Protein AF-A0A0G1PBI5-F1 (afdb_monomer)

Sequence (89 aa):
MALNQAAVKKETENLGSKKGELESVLKRLETPAGVEEEIHKKFQVKKPGEEALIIVEKPEKSGQPEKLSISGFFKSAGRRIWDFFKKRD

pLDDT: mean 71.86, std 16.21, range [44.03, 95.0]

Secondary structure (DSSP, 8-state):
-HHHHHHHHHHHHHHHHHHHHHHHHHHHHHSHHHHHHHHHHHH----TTPPP---PPPPS-----------SSSTTHHHHHHHHHGGG-

Structure (mmCIF, N/CA/C/O backbone):
data_AF-A0A0G1PBI5-F1
#
_entry.id   AF-A0A0G1PBI5-F1
#
loop_
_atom_site.group_PDB
_atom_site.id
_atom_site.type_symbol
_atom_site.label_atom_id
_atom_site.label_alt_id
_atom_site.label_comp_id
_atom_site.label_asym_id
_atom_site.label_entity_id
_atom_site.label_seq_id
_atom_site.pdbx_PDB_ins_code
_atom_site.Cartn_x
_atom_site.Cartn_y
_atom_site.Cartn_z
_atom_site.occupancy
_atom_site.B_iso_or_equiv
_atom_site.auth_seq_id
_atom_site.auth_comp_id
_atom_site.auth_asym_id
_atom_site.auth_atom_id
_atom_site.pdbx_PDB_model_num
ATOM 1 N N . MET A 1 1 ? -24.185 4.465 34.600 1.00 55.53 1 MET A N 1
ATOM 2 C CA . MET A 1 1 ? -24.555 4.176 33.191 1.00 55.53 1 MET A CA 1
ATOM 3 C C . MET A 1 1 ? -23.982 5.175 32.171 1.00 55.53 1 MET A C 1
ATOM 5 O O . MET A 1 1 ? -23.668 4.741 31.073 1.00 55.53 1 MET A O 1
ATOM 9 N N . ALA A 1 2 ? -23.773 6.462 32.495 1.00 60.38 2 ALA A N 1
ATOM 10 C CA . ALA A 1 2 ? -23.271 7.469 31.538 1.00 60.38 2 ALA A CA 1
ATOM 11 C C . ALA A 1 2 ? -21.819 7.259 31.035 1.00 60.38 2 ALA A C 1
ATOM 13 O O . ALA A 1 2 ? -21.529 7.538 29.874 1.00 60.38 2 ALA A O 1
ATOM 14 N N . LEU A 1 3 ? -20.922 6.714 31.870 1.00 59.59 3 LEU A N 1
ATOM 15 C CA . LEU A 1 3 ? -19.516 6.454 31.504 1.00 59.59 3 LEU A CA 1
ATOM 16 C C . LEU A 1 3 ? -19.370 5.458 30.338 1.00 59.59 3 LEU A C 1
ATOM 18 O O . LEU A 1 3 ? -18.534 5.658 29.461 1.00 59.59 3 LEU A O 1
ATOM 22 N N . ASN A 1 4 ? -20.236 4.442 30.274 1.00 73.62 4 ASN A N 1
ATOM 23 C CA . ASN A 1 4 ? -20.203 3.445 29.201 1.00 73.62 4 ASN A CA 1
ATOM 24 C C . ASN A 1 4 ? -20.674 4.031 27.864 1.00 73.62 4 ASN A C 1
ATOM 26 O O . ASN A 1 4 ? -20.107 3.712 26.828 1.00 73.62 4 ASN A O 1
ATOM 30 N N . GLN A 1 5 ? -21.660 4.935 27.871 1.00 77.88 5 GLN A N 1
ATOM 31 C CA . GLN A 1 5 ? -22.090 5.605 26.639 1.00 77.88 5 GLN A CA 1
ATOM 32 C C . GLN A 1 5 ? -21.010 6.537 26.081 1.00 77.88 5 GLN A C 1
ATOM 34 O O . GLN A 1 5 ? -20.855 6.618 24.867 1.00 77.88 5 GLN A O 1
ATOM 39 N N . ALA A 1 6 ? -20.251 7.223 26.941 1.00 78.19 6 ALA A N 1
ATOM 40 C CA . ALA A 1 6 ? -19.153 8.084 26.503 1.00 78.19 6 ALA A CA 1
ATOM 41 C C . ALA A 1 6 ? -17.988 7.281 25.894 1.00 78.19 6 ALA A C 1
ATOM 43 O O . ALA A 1 6 ? -17.460 7.666 24.852 1.00 78.19 6 ALA A O 1
ATOM 44 N N . ALA A 1 7 ? -17.624 6.146 26.502 1.00 81.19 7 ALA A N 1
ATOM 45 C CA . ALA A 1 7 ? -16.583 5.261 25.977 1.00 81.19 7 ALA A CA 1
ATOM 46 C C . ALA A 1 7 ? -16.975 4.657 24.618 1.00 81.19 7 ALA A C 1
ATOM 48 O O . ALA A 1 7 ? -16.195 4.722 23.670 1.00 81.19 7 ALA A O 1
ATOM 49 N N . VAL A 1 8 ? -18.216 4.173 24.500 1.00 83.19 8 VAL A N 1
ATOM 50 C CA . VAL A 1 8 ? -18.751 3.613 23.250 1.00 83.19 8 VAL A CA 1
ATOM 51 C C . VAL A 1 8 ? -18.796 4.668 22.145 1.00 83.19 8 VAL A C 1
ATOM 53 O O . VAL A 1 8 ? -18.365 4.391 21.031 1.00 83.19 8 VAL A O 1
ATOM 56 N N . LYS A 1 9 ? -19.237 5.899 22.441 1.00 84.00 9 LYS A N 1
ATOM 57 C CA . LYS A 1 9 ? -19.224 6.998 21.460 1.00 84.00 9 LYS A CA 1
ATOM 58 C C . LYS A 1 9 ? -17.814 7.290 20.947 1.00 84.00 9 LYS A C 1
ATOM 60 O O . LYS A 1 9 ? -17.602 7.342 19.738 1.00 84.00 9 LYS A O 1
ATOM 65 N N . LYS A 1 10 ? -16.839 7.388 21.853 1.00 88.12 10 LYS A N 1
ATOM 66 C CA . LYS A 1 10 ? -15.437 7.624 21.494 1.00 88.12 10 LYS A CA 1
ATOM 67 C C . LYS A 1 10 ? -14.862 6.498 20.631 1.00 88.12 10 LYS A C 1
ATOM 69 O O . LYS A 1 10 ? -14.140 6.763 19.673 1.00 88.12 10 LYS A O 1
ATOM 74 N N . GLU A 1 11 ? -15.175 5.242 20.940 1.00 86.56 11 GLU A N 1
ATOM 75 C CA . GLU A 1 11 ? -14.773 4.113 20.095 1.00 86.56 11 GLU A CA 1
ATOM 76 C C . GLU A 1 11 ? -15.426 4.165 18.717 1.00 86.56 11 GLU A C 1
ATOM 78 O O . GLU A 1 11 ? -14.733 3.978 17.719 1.00 86.56 11 GLU A O 1
ATOM 83 N N . THR A 1 12 ? -16.719 4.479 18.630 1.00 88.50 12 THR A N 1
ATOM 84 C CA . THR A 1 12 ? -17.405 4.592 17.335 1.00 88.50 12 THR A CA 1
ATOM 85 C C . THR A 1 12 ? -16.853 5.727 16.475 1.00 88.50 12 THR A C 1
ATOM 87 O O . THR A 1 12 ? -16.681 5.542 15.272 1.00 88.50 12 THR A O 1
ATOM 90 N N . GLU A 1 13 ? -16.499 6.865 17.076 1.00 90.19 13 GLU A N 1
ATOM 91 C CA . GLU A 1 13 ? -15.848 7.979 16.377 1.00 90.19 13 GLU A CA 1
ATOM 92 C C . GLU A 1 13 ? -14.457 7.581 15.877 1.00 90.19 13 GLU A C 1
ATOM 94 O O . GLU A 1 13 ? -14.145 7.765 14.702 1.00 90.19 13 GLU A O 1
ATOM 99 N N . ASN A 1 14 ? -13.646 6.943 16.726 1.00 91.19 14 ASN A N 1
ATOM 100 C CA . ASN A 1 14 ? -12.326 6.444 16.337 1.00 91.19 14 ASN A CA 1
ATOM 101 C C . ASN A 1 14 ? -12.405 5.425 15.192 1.00 91.19 14 ASN A C 1
ATOM 103 O O . ASN A 1 14 ? -11.576 5.447 14.281 1.00 91.19 14 ASN A O 1
ATOM 107 N N . LEU A 1 15 ? -13.382 4.516 15.236 1.00 91.25 15 LEU A N 1
ATOM 108 C CA . LEU A 1 15 ? -13.612 3.537 14.175 1.00 91.25 15 LEU A CA 1
ATOM 109 C C . LEU A 1 15 ? -14.064 4.214 12.878 1.00 91.25 15 LEU A C 1
ATOM 111 O O . LEU A 1 15 ? -13.601 3.826 11.807 1.00 91.25 15 LEU A O 1
ATOM 115 N N . GLY A 1 16 ? -14.911 5.242 1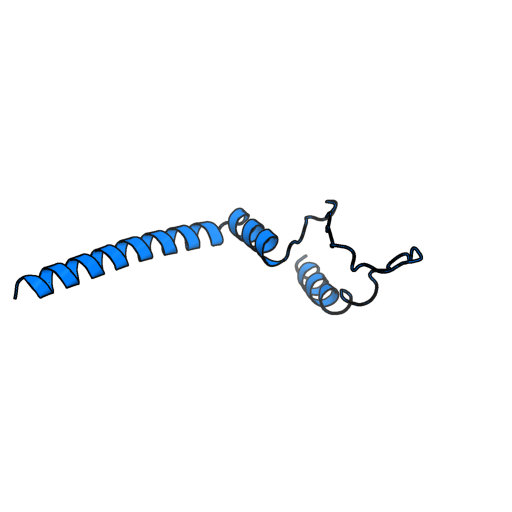2.967 1.00 91.50 16 GLY A N 1
ATOM 116 C CA . GLY A 1 16 ? -15.321 6.056 11.824 1.00 91.50 16 GLY A CA 1
ATOM 117 C C . GLY A 1 16 ? -14.138 6.745 11.146 1.00 91.50 16 GLY A C 1
ATOM 118 O O . GLY A 1 16 ? -13.970 6.617 9.933 1.00 91.50 16 GLY A O 1
ATOM 119 N N . SER A 1 17 ? -13.272 7.396 11.925 1.00 92.19 17 SER A N 1
ATOM 120 C CA . SER A 1 17 ? -12.066 8.055 11.407 1.00 92.19 17 SER A CA 1
ATOM 121 C C . SER A 1 17 ? -11.119 7.063 10.734 1.00 92.19 17 SER A C 1
ATOM 123 O O . SER A 1 17 ? -10.730 7.265 9.586 1.00 92.19 17 SER A O 1
ATOM 125 N N . LYS A 1 18 ? -10.829 5.930 11.390 1.00 92.31 18 LYS A N 1
ATOM 126 C CA . LYS A 1 18 ? -9.982 4.870 10.817 1.00 92.31 18 LYS A CA 1
ATOM 127 C C . LYS A 1 18 ? -10.557 4.302 9.526 1.00 92.31 18 LYS A C 1
ATOM 129 O O . LYS A 1 18 ? -9.814 4.039 8.586 1.00 92.31 18 LYS A O 1
ATOM 134 N N . LYS A 1 19 ? -11.876 4.107 9.466 1.00 93.19 19 LYS A N 1
ATOM 135 C CA . LYS A 1 19 ? -12.548 3.648 8.249 1.00 93.19 19 LYS A CA 1
ATOM 136 C C . LYS A 1 19 ? -12.345 4.645 7.106 1.00 93.19 19 LYS A C 1
ATOM 138 O O . LYS A 1 19 ? -11.956 4.228 6.021 1.00 93.19 19 LYS A O 1
ATOM 143 N N . GLY A 1 20 ? -12.541 5.940 7.356 1.00 94.56 20 GLY A N 1
ATOM 144 C CA . GLY A 1 20 ? -12.333 6.980 6.346 1.00 94.56 20 GLY A CA 1
ATOM 145 C C . GLY A 1 20 ? -10.886 7.060 5.850 1.00 94.56 20 GLY A C 1
ATOM 146 O O . GLY A 1 20 ? -10.645 7.159 4.647 1.00 94.56 20 GLY A O 1
ATOM 147 N N . GLU A 1 21 ? -9.915 6.951 6.758 1.00 93.12 21 GLU A N 1
ATOM 148 C CA . GLU A 1 21 ? -8.490 6.894 6.408 1.00 93.12 21 GLU A CA 1
ATOM 149 C C . GLU A 1 21 ? -8.174 5.688 5.516 1.00 93.12 21 GLU A C 1
ATOM 151 O O . GLU A 1 21 ? -7.558 5.839 4.460 1.00 93.12 21 GLU A O 1
ATOM 156 N N . LEU A 1 22 ? -8.637 4.496 5.902 1.00 94.19 22 LEU A N 1
ATOM 157 C CA . LEU A 1 22 ? -8.411 3.267 5.141 1.00 94.19 22 LEU A CA 1
ATOM 158 C C . LEU A 1 22 ? -9.080 3.306 3.763 1.00 94.19 22 LEU A C 1
ATOM 160 O O . LEU A 1 22 ? -8.471 2.882 2.783 1.00 94.19 22 LEU A O 1
ATOM 164 N N . GLU A 1 23 ? -10.293 3.848 3.657 1.00 9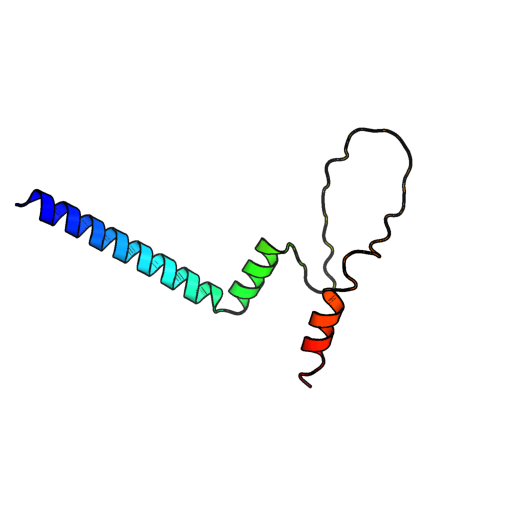5.00 23 GLU A N 1
ATOM 165 C CA . GLU A 1 23 ? -10.979 4.032 2.373 1.00 95.00 23 GLU A CA 1
ATOM 166 C C . GLU A 1 23 ? -10.238 5.016 1.459 1.00 95.00 23 GLU A C 1
ATOM 168 O O . GLU A 1 23 ? -10.147 4.793 0.253 1.00 95.00 23 GLU A O 1
ATOM 173 N N . SER A 1 24 ? -9.673 6.087 2.019 1.00 93.25 24 SER A N 1
ATOM 174 C CA . SER A 1 24 ? -8.842 7.035 1.269 1.00 93.25 24 SER A CA 1
ATOM 175 C C . SER A 1 24 ? -7.567 6.371 0.740 1.00 93.25 24 SER A C 1
ATOM 177 O O . SER A 1 24 ? -7.219 6.516 -0.435 1.00 93.25 24 SER A O 1
ATOM 179 N N . VAL A 1 25 ? -6.900 5.572 1.580 1.00 90.94 25 VAL A N 1
ATOM 180 C CA . VAL A 1 25 ? -5.715 4.807 1.176 1.00 90.94 25 VAL A CA 1
ATOM 181 C C . VAL A 1 25 ? -6.065 3.801 0.082 1.00 90.94 25 VAL A C 1
ATOM 183 O O . VAL A 1 25 ? -5.355 3.749 -0.918 1.00 90.94 25 VAL A O 1
ATOM 186 N N . LEU A 1 26 ? -7.162 3.055 0.227 1.00 93.00 26 LEU A N 1
ATOM 187 C CA . LEU A 1 26 ? -7.634 2.119 -0.796 1.00 93.00 26 LEU A CA 1
ATOM 188 C C . LEU A 1 26 ? -7.867 2.818 -2.134 1.00 93.00 26 LEU A C 1
ATOM 190 O O . LEU A 1 26 ? -7.289 2.408 -3.137 1.00 93.00 26 LEU A O 1
ATOM 194 N N . L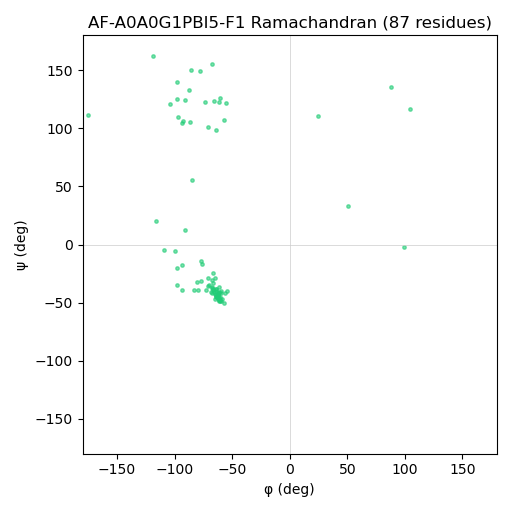YS A 1 27 ? -8.610 3.930 -2.137 1.00 92.81 27 LYS A N 1
ATOM 195 C CA . LYS A 1 27 ? -8.856 4.711 -3.356 1.00 92.81 27 LYS A CA 1
ATOM 196 C C . LYS A 1 27 ? -7.561 5.152 -4.027 1.00 92.81 27 LYS A C 1
ATOM 198 O O . LYS A 1 27 ? -7.455 5.064 -5.244 1.00 92.81 27 LYS A O 1
ATOM 203 N N . ARG A 1 28 ? -6.560 5.601 -3.257 1.00 92.94 28 ARG A N 1
ATOM 204 C CA . ARG A 1 28 ? -5.237 5.949 -3.802 1.00 92.94 28 ARG A CA 1
ATOM 205 C C . ARG A 1 28 ? -4.574 4.732 -4.446 1.00 92.94 28 ARG A C 1
ATOM 207 O O . ARG A 1 28 ? -4.100 4.839 -5.573 1.00 92.94 28 ARG A O 1
ATOM 214 N N . LEU A 1 29 ? -4.546 3.600 -3.746 1.00 92.50 29 LEU A N 1
ATOM 215 C CA . LEU A 1 29 ? -3.892 2.364 -4.187 1.00 92.50 29 LEU A CA 1
ATOM 216 C C . LEU A 1 29 ? -4.546 1.720 -5.413 1.00 92.50 29 LEU A C 1
ATOM 218 O O . LEU A 1 29 ? -3.874 1.000 -6.141 1.00 92.50 29 LEU A O 1
ATOM 222 N N . GLU A 1 30 ? -5.826 1.986 -5.655 1.00 90.25 30 GLU A N 1
ATOM 223 C CA . GLU A 1 30 ? -6.536 1.539 -6.857 1.00 90.25 30 GLU A CA 1
ATOM 224 C C . GLU A 1 30 ? -6.185 2.371 -8.101 1.00 90.25 30 GLU A C 1
ATOM 226 O O . GLU A 1 30 ? -6.418 1.931 -9.228 1.00 90.25 30 GLU A O 1
ATOM 231 N N . THR A 1 31 ? -5.601 3.563 -7.934 1.00 93.12 31 THR A N 1
ATOM 232 C CA . THR A 1 31 ? -5.164 4.376 -9.076 1.00 93.12 31 THR A CA 1
ATOM 233 C C . THR A 1 31 ? -3.849 3.860 -9.670 1.00 93.12 31 THR A C 1
ATOM 235 O O . THR A 1 31 ? -2.977 3.405 -8.927 1.00 93.12 31 THR A O 1
ATOM 238 N N . PRO A 1 32 ? -3.623 4.018 -10.989 1.00 87.31 32 PRO A N 1
ATOM 239 C CA . PRO A 1 32 ? -2.352 3.647 -11.618 1.00 87.31 32 PRO A CA 1
ATOM 240 C C . PRO A 1 32 ? -1.132 4.312 -10.963 1.00 87.31 32 PRO A C 1
ATOM 242 O O . PRO A 1 32 ? -0.114 3.661 -10.745 1.00 87.31 32 PRO A O 1
ATOM 245 N N . ALA A 1 33 ? -1.260 5.589 -10.589 1.00 88.12 33 ALA A N 1
ATOM 246 C CA . ALA A 1 33 ? -0.208 6.335 -9.903 1.00 88.12 33 ALA A CA 1
ATOM 247 C C . ALA A 1 33 ? 0.082 5.776 -8.500 1.00 88.12 33 ALA A C 1
ATOM 249 O O . ALA A 1 33 ? 1.241 5.654 -8.115 1.00 88.12 33 ALA A O 1
ATOM 250 N N . GLY A 1 34 ? -0.955 5.395 -7.746 1.00 86.88 34 GLY A N 1
ATOM 251 C CA . GLY A 1 34 ? -0.791 4.797 -6.421 1.00 86.88 34 GLY A CA 1
ATOM 252 C C . GLY A 1 34 ? -0.145 3.414 -6.466 1.00 86.88 34 GLY A C 1
ATOM 253 O O . GLY A 1 34 ? 0.697 3.112 -5.622 1.00 86.88 34 GLY A O 1
ATOM 254 N N . VAL A 1 35 ? -0.475 2.599 -7.473 1.00 87.12 35 VAL A N 1
ATOM 255 C CA . VAL A 1 35 ? 0.190 1.308 -7.711 1.00 87.12 35 VAL A CA 1
ATOM 256 C C . VAL A 1 35 ? 1.679 1.509 -8.000 1.00 87.12 35 VAL A C 1
ATOM 258 O O . VAL A 1 35 ? 2.518 0.845 -7.392 1.00 87.12 35 VAL A O 1
ATOM 261 N N . GLU A 1 36 ? 2.018 2.438 -8.896 1.00 83.75 36 GLU A N 1
ATOM 262 C CA . GLU A 1 36 ? 3.408 2.746 -9.252 1.00 83.75 36 GLU A CA 1
ATOM 263 C C . GLU A 1 36 ? 4.213 3.233 -8.037 1.00 83.75 36 GLU A C 1
ATOM 265 O O . GLU A 1 36 ? 5.314 2.746 -7.773 1.00 83.75 36 GLU A O 1
ATOM 270 N N . GLU A 1 37 ? 3.635 4.136 -7.244 1.00 85.56 37 GLU A N 1
ATOM 271 C CA . GLU A 1 37 ? 4.268 4.679 -6.045 1.00 85.56 37 GLU A CA 1
ATOM 272 C C . GLU A 1 37 ? 4.569 3.587 -5.001 1.00 85.56 37 GLU A C 1
ATOM 274 O O . GLU A 1 37 ? 5.655 3.564 -4.417 1.00 85.56 37 GLU A O 1
ATOM 279 N N . GLU A 1 38 ? 3.645 2.645 -4.778 1.00 86.88 38 GLU A N 1
ATOM 280 C CA . GLU A 1 38 ? 3.883 1.507 -3.878 1.00 86.88 38 GLU A CA 1
ATOM 281 C C . GLU A 1 38 ? 4.955 0.553 -4.401 1.00 86.88 38 GLU A C 1
ATOM 283 O O . GLU A 1 38 ? 5.759 0.035 -3.621 1.00 86.88 38 GLU A O 1
ATOM 288 N N . ILE A 1 39 ? 4.990 0.321 -5.714 1.00 85.25 39 ILE A N 1
ATOM 289 C CA . ILE A 1 39 ? 6.013 -0.513 -6.345 1.00 85.25 39 ILE A CA 1
ATOM 290 C C . ILE A 1 39 ? 7.398 0.120 -6.152 1.00 85.25 39 ILE A C 1
ATOM 292 O O . ILE A 1 39 ? 8.332 -0.567 -5.732 1.00 85.25 39 ILE A O 1
ATOM 296 N N . HIS A 1 40 ? 7.526 1.431 -6.374 1.00 83.25 40 HIS A N 1
ATOM 297 C CA . HIS A 1 40 ? 8.776 2.158 -6.149 1.00 83.25 40 HIS A CA 1
ATOM 298 C C . HIS A 1 40 ? 9.203 2.115 -4.675 1.00 83.25 40 HIS A C 1
ATOM 300 O O . HIS A 1 40 ? 10.362 1.818 -4.385 1.00 83.25 40 HIS A O 1
ATOM 306 N N . LYS A 1 41 ? 8.271 2.331 -3.734 1.00 83.50 41 LYS A N 1
ATOM 307 C CA . LYS A 1 41 ? 8.554 2.286 -2.288 1.00 83.50 41 LYS A CA 1
ATOM 308 C C . LYS A 1 41 ? 9.029 0.912 -1.818 1.00 83.50 41 LYS A C 1
ATOM 310 O O . LYS A 1 41 ? 9.969 0.832 -1.033 1.00 83.50 41 LYS A O 1
ATOM 315 N N . LYS A 1 42 ? 8.377 -0.167 -2.264 1.00 84.75 42 LYS A N 1
ATOM 316 C CA . LYS A 1 42 ? 8.647 -1.523 -1.756 1.00 84.75 42 LYS A CA 1
ATOM 317 C C . LYS A 1 42 ? 9.833 -2.197 -2.422 1.00 84.75 42 LYS A C 1
ATOM 319 O O . LYS A 1 42 ? 10.572 -2.914 -1.756 1.00 84.75 42 LYS A O 1
ATOM 324 N N . PHE A 1 43 ? 9.990 -2.003 -3.726 1.00 80.06 43 PHE A N 1
ATOM 325 C CA . PHE A 1 43 ? 10.948 -2.772 -4.515 1.00 80.06 43 PHE A CA 1
ATOM 326 C C . PHE A 1 43 ? 12.150 -1.950 -4.980 1.00 80.06 43 PHE A C 1
ATOM 328 O O . PHE A 1 43 ? 13.063 -2.529 -5.561 1.00 80.06 43 PHE A O 1
ATOM 335 N N . GLN A 1 44 ? 12.171 -0.633 -4.725 1.00 70.38 44 GLN A N 1
ATOM 336 C CA . GLN A 1 44 ? 13.234 0.279 -5.175 1.00 70.38 44 GLN A CA 1
ATOM 337 C C . GLN A 1 44 ? 13.531 0.137 -6.680 1.00 70.38 44 GLN A C 1
ATOM 339 O O . GLN A 1 44 ? 14.670 0.267 -7.128 1.00 70.38 44 GLN A O 1
ATOM 344 N N . VAL A 1 45 ? 12.500 -0.177 -7.467 1.00 73.19 45 VAL A N 1
ATOM 345 C CA . VAL A 1 45 ? 12.608 -0.349 -8.918 1.00 73.19 45 VAL A CA 1
ATOM 346 C C . VAL A 1 45 ? 12.466 0.996 -9.620 1.00 73.19 45 VAL A C 1
ATOM 348 O O . VAL A 1 45 ? 11.785 1.893 -9.124 1.00 73.19 45 VAL A O 1
ATOM 351 N N . LYS A 1 46 ? 13.112 1.122 -10.781 1.00 69.81 46 LYS A N 1
ATOM 352 C CA . LYS A 1 46 ? 13.044 2.300 -11.649 1.00 69.81 46 LYS A CA 1
ATOM 353 C C . LYS A 1 46 ? 12.461 1.953 -13.011 1.00 69.81 46 LYS A C 1
ATOM 355 O O . LYS A 1 46 ? 12.431 0.779 -13.395 1.00 69.81 46 LYS A O 1
ATOM 360 N N . LYS A 1 47 ? 12.015 2.972 -13.749 1.00 71.25 47 LYS A N 1
ATOM 361 C CA . LYS A 1 47 ? 11.536 2.770 -15.119 1.00 71.25 47 LYS A CA 1
ATOM 362 C C . LYS A 1 47 ? 12.686 2.358 -16.043 1.00 71.25 47 LYS A C 1
ATOM 364 O O . LYS A 1 47 ? 13.848 2.679 -15.777 1.00 71.25 47 LYS A O 1
ATOM 369 N N . PRO A 1 48 ? 12.386 1.658 -17.150 1.00 65.44 48 PRO A N 1
ATOM 370 C CA . PRO A 1 48 ? 13.387 1.357 -18.165 1.00 65.44 48 PRO A CA 1
ATOM 371 C C . PRO A 1 48 ? 14.042 2.653 -18.667 1.00 65.44 48 PRO A C 1
ATOM 373 O O . PRO A 1 48 ? 13.346 3.539 -19.155 1.00 65.44 48 PRO A O 1
ATOM 376 N N . GLY A 1 49 ? 15.368 2.759 -18.544 1.00 71.88 49 GLY A N 1
ATOM 377 C CA . GLY A 1 49 ? 16.138 3.940 -18.963 1.00 71.88 49 GLY A CA 1
ATOM 378 C C . GLY A 1 49 ? 16.506 4.925 -17.846 1.00 71.88 49 GLY A C 1
ATOM 379 O O . GLY A 1 49 ? 17.209 5.891 -18.118 1.00 71.88 49 GLY A O 1
ATOM 380 N N . GLU A 1 50 ? 16.089 4.686 -16.601 1.00 67.69 50 GLU A N 1
ATOM 381 C CA . GLU A 1 50 ? 16.487 5.499 -15.445 1.00 67.69 50 GLU A CA 1
ATOM 382 C C . GLU A 1 50 ? 17.651 4.855 -14.662 1.00 67.69 50 GLU A C 1
ATOM 384 O O . GLU A 1 50 ? 17.667 3.647 -14.423 1.00 67.69 50 GLU A O 1
ATOM 389 N N . GLU A 1 51 ? 18.613 5.662 -14.199 1.00 61.81 51 GLU A N 1
ATOM 390 C CA . GLU A 1 51 ? 19.7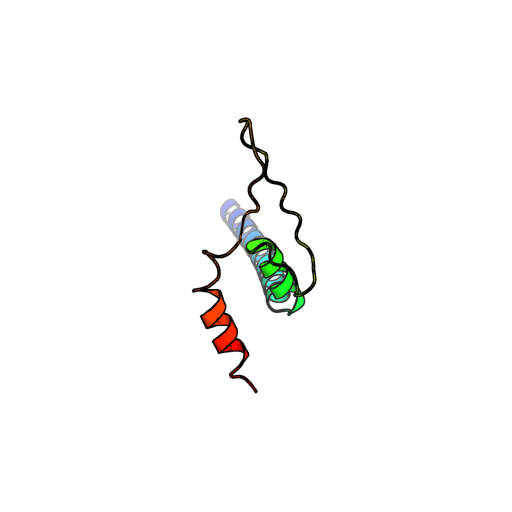71 5.191 -13.421 1.00 61.81 51 GLU A CA 1
ATOM 391 C C . GLU A 1 51 ? 19.467 5.136 -11.913 1.00 61.81 51 GLU A C 1
ATOM 393 O O . GLU A 1 51 ? 18.929 6.090 -11.343 1.00 61.81 51 GLU A O 1
ATOM 398 N N . ALA A 1 52 ? 19.818 4.039 -11.233 1.00 63.31 52 ALA A N 1
ATOM 399 C CA . ALA A 1 52 ? 19.689 3.895 -9.779 1.00 63.31 52 ALA A CA 1
ATOM 400 C C . ALA A 1 52 ? 21.055 4.037 -9.085 1.00 63.31 52 ALA A C 1
ATOM 402 O O . ALA A 1 52 ? 21.966 3.251 -9.338 1.00 63.31 52 ALA A O 1
ATOM 403 N N . LEU A 1 53 ? 21.185 5.017 -8.183 1.00 64.56 53 LEU A N 1
ATOM 404 C CA . LEU A 1 53 ? 22.366 5.192 -7.334 1.00 64.56 53 LEU A CA 1
ATOM 405 C C . LEU A 1 53 ? 22.136 4.472 -6.001 1.00 64.56 53 LEU A C 1
ATOM 407 O O . LEU A 1 53 ? 21.386 4.956 -5.156 1.00 64.56 53 LEU A O 1
ATOM 411 N N . ILE A 1 54 ? 22.775 3.317 -5.814 1.00 68.62 54 ILE A N 1
ATOM 412 C CA . ILE A 1 54 ? 22.763 2.590 -4.540 1.00 68.62 54 ILE A CA 1
ATOM 413 C C . ILE A 1 54 ? 24.043 2.953 -3.790 1.00 68.62 54 ILE A C 1
ATOM 415 O O . ILE A 1 54 ? 25.139 2.562 -4.192 1.00 68.62 54 ILE A O 1
ATOM 419 N N . ILE A 1 55 ? 23.908 3.714 -2.704 1.00 76.38 55 ILE A N 1
ATOM 420 C CA . ILE A 1 55 ? 25.028 4.029 -1.816 1.00 76.38 55 ILE A CA 1
ATOM 421 C C . ILE A 1 55 ? 25.132 2.893 -0.803 1.00 76.38 55 ILE A C 1
ATOM 423 O O . ILE A 1 55 ? 24.308 2.778 0.099 1.00 76.38 55 ILE A O 1
ATOM 427 N N . VAL A 1 56 ? 26.132 2.034 -0.980 1.00 76.38 56 VAL A N 1
ATOM 428 C CA . VAL A 1 56 ? 26.489 1.010 0.005 1.00 76.38 56 VAL A CA 1
ATOM 429 C C . VAL A 1 56 ? 27.656 1.546 0.824 1.00 76.38 56 VAL A C 1
ATOM 431 O O . VAL A 1 56 ? 28.681 1.936 0.259 1.00 76.38 56 VAL A O 1
ATOM 434 N N . GLU A 1 57 ? 27.511 1.570 2.148 1.00 64.88 57 GLU A N 1
ATOM 435 C CA . GLU A 1 57 ? 28.635 1.837 3.043 1.00 64.88 57 GLU A CA 1
ATOM 436 C C . GLU A 1 57 ? 29.687 0.746 2.836 1.00 64.88 57 GLU A C 1
ATOM 438 O O . GLU A 1 57 ? 29.398 -0.450 2.919 1.00 64.88 57 GLU A O 1
ATOM 443 N N . LYS A 1 58 ? 30.912 1.153 2.493 1.00 58.28 58 LYS A N 1
ATOM 444 C CA . LYS A 1 58 ? 31.999 0.199 2.287 1.00 58.28 58 LYS A CA 1
ATOM 445 C C . LYS A 1 58 ? 32.301 -0.469 3.629 1.00 58.28 58 LYS A C 1
ATOM 447 O O . LYS A 1 58 ? 32.654 0.252 4.562 1.00 58.28 58 LYS A O 1
ATOM 452 N N . PRO A 1 59 ? 32.241 -1.808 3.739 1.00 58.59 59 PRO A N 1
ATOM 453 C CA . PRO A 1 59 ? 32.874 -2.466 4.865 1.00 58.59 59 PRO A CA 1
ATOM 454 C C . PRO A 1 59 ? 34.362 -2.124 4.790 1.00 58.59 59 PRO A C 1
ATOM 456 O O . PRO A 1 59 ? 34.992 -2.285 3.740 1.00 58.59 59 PRO A O 1
ATOM 459 N N . GLU A 1 60 ? 34.918 -1.585 5.871 1.00 57.53 60 GLU A N 1
ATOM 460 C CA . GLU A 1 60 ? 36.348 -1.327 5.938 1.00 57.53 60 GLU A CA 1
ATOM 461 C C . GLU A 1 60 ? 37.102 -2.638 5.697 1.00 57.53 60 GLU A C 1
ATOM 463 O O . GLU A 1 60 ? 37.108 -3.519 6.557 1.00 57.53 60 GLU A O 1
ATOM 468 N N . LYS A 1 61 ? 37.714 -2.773 4.514 1.00 49.84 61 LYS A N 1
ATOM 469 C CA . LYS A 1 61 ? 39.012 -3.428 4.304 1.00 49.84 61 LYS A CA 1
ATOM 470 C C . LYS A 1 61 ? 39.482 -3.309 2.855 1.00 49.84 61 LYS A C 1
ATOM 472 O O . LYS A 1 61 ? 38.914 -3.878 1.933 1.00 49.84 61 LYS A O 1
ATOM 477 N N . SER A 1 62 ? 40.550 -2.526 2.719 1.00 51.0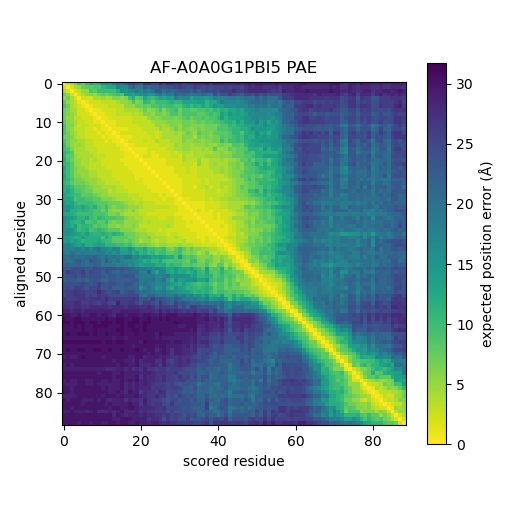9 62 SER A N 1
ATOM 478 C CA . SER A 1 62 ? 41.715 -2.738 1.853 1.00 51.09 62 SER A CA 1
ATOM 479 C C . SER A 1 62 ? 41.550 -3.617 0.601 1.00 51.09 62 SER A C 1
ATOM 481 O O . SER A 1 62 ? 41.586 -4.840 0.692 1.00 51.09 62 SER A O 1
ATOM 483 N N . GLY A 1 63 ? 41.615 -2.971 -0.568 1.00 51.50 63 GLY A N 1
ATOM 484 C CA . GLY A 1 63 ? 42.334 -3.513 -1.726 1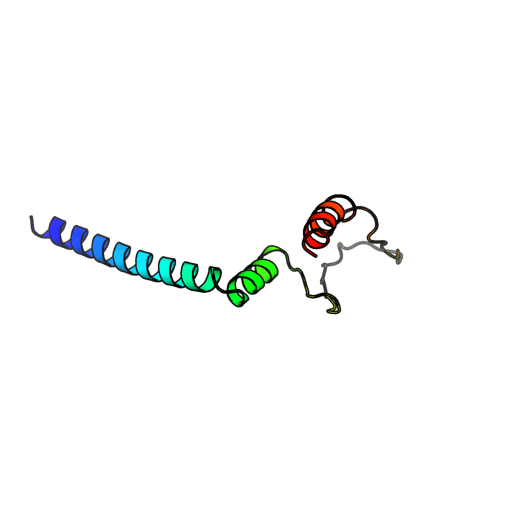.00 51.50 63 GLY A CA 1
ATOM 485 C C . GLY A 1 63 ? 41.498 -4.109 -2.865 1.00 51.50 63 GLY A C 1
ATOM 486 O O . GLY A 1 63 ? 40.926 -5.176 -2.725 1.00 51.50 63 GLY A O 1
ATOM 487 N N . GLN A 1 64 ? 41.627 -3.459 -4.029 1.00 44.31 64 GLN A N 1
ATOM 488 C CA . GLN A 1 64 ? 41.321 -3.892 -5.408 1.00 44.31 64 GLN A CA 1
ATOM 489 C C . GLN A 1 64 ? 39.893 -3.675 -5.965 1.00 44.31 64 GLN A C 1
ATOM 491 O O . GLN A 1 64 ? 38.904 -3.927 -5.281 1.00 44.31 64 GLN A O 1
ATOM 496 N N . PRO A 1 65 ? 39.769 -3.184 -7.223 1.00 47.16 65 PRO A N 1
ATOM 497 C CA . PRO A 1 65 ? 38.485 -2.946 -7.868 1.00 47.16 65 PRO A CA 1
ATOM 498 C C . PRO A 1 65 ? 38.056 -4.168 -8.691 1.00 47.16 65 PRO A C 1
ATOM 500 O O . PRO A 1 65 ? 38.560 -4.395 -9.790 1.00 47.16 65 PRO A O 1
ATOM 503 N N . GLU A 1 66 ? 37.080 -4.931 -8.208 1.00 44.03 66 GLU A N 1
ATOM 504 C CA . GLU A 1 66 ? 36.416 -5.935 -9.039 1.00 44.03 66 GLU A CA 1
ATOM 505 C C . GLU A 1 66 ? 35.184 -5.332 -9.727 1.00 44.03 66 GLU A C 1
ATOM 507 O O . GLU A 1 66 ? 34.281 -4.784 -9.091 1.00 44.03 66 GLU A O 1
ATOM 512 N N . LYS A 1 67 ? 35.147 -5.426 -11.062 1.00 48.19 67 LYS A N 1
ATOM 513 C CA . LYS A 1 67 ? 33.956 -5.148 -11.874 1.00 48.19 67 LYS A CA 1
ATOM 514 C C . LYS A 1 67 ? 32.883 -6.180 -11.520 1.00 48.19 67 LYS A C 1
ATOM 516 O O . LYS A 1 67 ? 32.903 -7.300 -12.024 1.00 48.19 67 LYS A O 1
ATOM 521 N N . LEU A 1 68 ? 31.945 -5.803 -10.658 1.00 46.78 68 LEU A N 1
ATOM 522 C CA . LEU A 1 68 ? 30.855 -6.672 -10.226 1.00 46.78 68 LEU A CA 1
ATOM 523 C C . LEU A 1 68 ? 29.848 -6.885 -11.369 1.00 46.78 68 LEU A C 1
ATOM 525 O O . LEU A 1 68 ? 29.015 -6.031 -11.666 1.00 46.78 68 LEU A O 1
ATOM 529 N N . SER A 1 69 ? 29.930 -8.044 -12.028 1.00 48.47 69 SER A N 1
ATOM 530 C CA . SER A 1 69 ? 28.930 -8.499 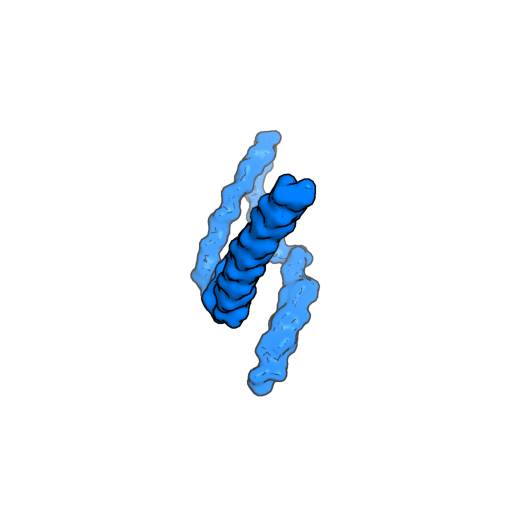-12.997 1.00 48.47 69 SER A CA 1
ATOM 531 C C . SER A 1 69 ? 27.649 -8.955 -12.279 1.00 48.47 69 SER A C 1
ATOM 533 O O . SER A 1 69 ? 27.677 -9.867 -11.452 1.00 48.47 69 SER A O 1
ATOM 535 N N . ILE A 1 70 ? 26.506 -8.354 -12.616 1.00 56.44 70 ILE A N 1
ATOM 536 C CA . ILE A 1 70 ? 25.179 -8.649 -12.038 1.00 56.44 70 ILE A CA 1
ATOM 537 C C . ILE A 1 70 ? 24.537 -9.846 -12.778 1.00 56.44 70 ILE A C 1
ATOM 539 O O . ILE A 1 70 ? 23.464 -9.745 -13.364 1.00 56.44 70 ILE A O 1
ATOM 543 N N . SER A 1 71 ? 25.219 -10.995 -12.839 1.00 54.66 71 SER A N 1
ATOM 544 C CA . SER A 1 71 ? 24.806 -12.113 -13.719 1.00 54.66 71 SER A CA 1
ATOM 545 C C . SER A 1 71 ? 23.907 -13.175 -13.050 1.00 54.66 71 SER A C 1
ATOM 547 O O . SER A 1 71 ? 23.238 -13.944 -13.743 1.00 54.66 71 SER A O 1
ATOM 549 N N . GLY A 1 72 ? 23.845 -13.240 -11.713 1.00 50.03 72 GLY A N 1
ATOM 550 C CA . GLY A 1 72 ? 23.317 -14.428 -11.016 1.00 50.03 72 GLY A CA 1
ATOM 551 C C . GLY A 1 72 ? 21.862 -14.387 -10.536 1.00 50.03 72 GLY A C 1
ATOM 552 O O . GLY A 1 72 ? 21.190 -15.414 -10.562 1.00 50.03 72 GLY A O 1
ATOM 553 N N . PHE A 1 73 ? 21.350 -13.232 -10.101 1.00 55.44 73 PHE A N 1
ATOM 554 C CA . PHE A 1 73 ? 20.143 -13.199 -9.254 1.00 55.44 73 PHE A CA 1
ATOM 555 C C . PHE A 1 73 ? 18.821 -12.916 -9.995 1.00 55.44 73 PHE A C 1
ATOM 557 O O . PHE A 1 73 ? 17.754 -13.283 -9.514 1.00 55.44 73 PHE A O 1
ATOM 564 N N . PHE A 1 74 ? 18.865 -12.324 -11.194 1.00 54.72 74 PHE A N 1
ATOM 565 C CA . PHE A 1 74 ? 17.662 -11.874 -11.920 1.00 54.72 74 PHE A CA 1
ATOM 566 C C . PHE A 1 74 ? 17.181 -12.827 -13.033 1.00 54.72 74 PHE A C 1
ATOM 568 O O . PHE A 1 74 ? 16.115 -12.613 -13.611 1.00 54.72 74 PHE A O 1
ATOM 575 N N . LYS A 1 75 ? 17.920 -13.905 -13.340 1.00 55.03 75 LYS A N 1
ATOM 576 C CA . LYS A 1 75 ? 17.612 -14.782 -14.491 1.00 55.03 75 LYS A CA 1
ATOM 577 C C . LYS A 1 75 ? 16.357 -15.643 -14.322 1.00 55.03 75 LYS A C 1
ATOM 579 O O . LYS A 1 75 ? 15.728 -15.978 -15.323 1.00 55.03 75 LYS A O 1
ATOM 584 N N . SER A 1 76 ? 15.987 -16.019 -13.098 1.00 53.78 76 SER A N 1
ATOM 585 C CA . SER A 1 76 ? 14.879 -16.958 -12.852 1.00 53.78 76 SER A CA 1
ATOM 586 C C . SER A 1 76 ? 13.539 -16.261 -12.598 1.00 53.78 76 SER A C 1
ATOM 588 O O . SER A 1 76 ? 12.515 -16.709 -13.112 1.00 53.78 76 SER A O 1
ATOM 590 N N . ALA A 1 77 ? 13.540 -15.147 -11.862 1.00 58.22 77 ALA A N 1
ATOM 591 C CA . ALA A 1 77 ? 12.333 -14.370 -11.578 1.00 58.22 77 ALA A CA 1
ATOM 592 C C . ALA A 1 77 ? 11.927 -13.469 -12.758 1.00 58.22 77 ALA A C 1
ATOM 594 O O . ALA A 1 77 ? 10.748 -13.398 -13.101 1.00 58.22 77 ALA A O 1
ATOM 595 N N . GLY A 1 78 ? 12.901 -12.851 -13.441 1.00 56.19 78 GLY A N 1
ATOM 596 C CA . GLY A 1 78 ? 12.638 -11.949 -14.567 1.00 56.19 78 GLY A CA 1
ATOM 597 C C . GLY A 1 78 ? 12.063 -12.648 -15.803 1.00 56.19 78 GLY A C 1
ATOM 598 O O . GLY A 1 78 ? 11.245 -12.063 -16.507 1.00 56.19 78 GLY A O 1
ATOM 599 N N . ARG A 1 79 ? 12.415 -13.923 -16.038 1.00 59.53 79 ARG A N 1
ATOM 600 C CA . ARG A 1 79 ? 11.930 -14.689 -17.200 1.00 59.53 79 ARG A CA 1
ATOM 601 C C . ARG A 1 79 ? 10.413 -14.914 -17.153 1.00 59.53 79 ARG A C 1
ATOM 603 O O . ARG A 1 79 ? 9.743 -14.683 -18.147 1.00 59.53 79 ARG A O 1
ATOM 610 N N . ARG A 1 80 ? 9.855 -15.251 -15.983 1.00 58.41 80 ARG A N 1
ATOM 611 C CA . ARG A 1 80 ? 8.405 -15.492 -15.824 1.00 58.41 80 ARG A CA 1
ATOM 612 C C . ARG A 1 80 ? 7.570 -14.219 -15.948 1.00 58.41 80 ARG A C 1
ATOM 614 O O . ARG A 1 80 ? 6.461 -14.271 -16.462 1.00 58.41 80 ARG A O 1
ATOM 621 N N . ILE A 1 81 ? 8.105 -13.089 -15.485 1.00 64.88 81 ILE A N 1
ATOM 622 C CA . ILE A 1 81 ? 7.435 -11.784 -15.571 1.00 64.88 81 ILE A CA 1
ATOM 623 C C . ILE A 1 81 ? 7.454 -11.274 -17.020 1.00 64.88 81 ILE A C 1
ATOM 625 O O . ILE A 1 81 ? 6.447 -10.769 -17.509 1.00 64.88 81 ILE A O 1
ATOM 629 N N . TRP A 1 82 ? 8.561 -11.483 -17.739 1.00 56.06 82 TRP A N 1
ATOM 630 C CA . TRP A 1 82 ? 8.674 -11.148 -19.160 1.00 56.06 82 TRP A CA 1
ATOM 631 C C . TRP A 1 82 ? 7.788 -12.035 -20.054 1.00 56.06 82 TRP A C 1
ATOM 633 O O . TRP A 1 82 ? 7.096 -11.519 -20.933 1.00 56.06 82 TRP A O 1
ATOM 643 N N . ASP A 1 83 ? 7.715 -13.342 -19.775 1.00 62.62 83 ASP A N 1
ATOM 644 C CA . ASP A 1 83 ? 6.835 -14.282 -20.490 1.00 62.62 83 ASP A CA 1
ATOM 645 C C . ASP A 1 83 ? 5.341 -13.977 -20.267 1.00 62.62 83 ASP A C 1
ATOM 647 O O . ASP A 1 83 ? 4.512 -14.234 -21.142 1.00 62.62 83 ASP A O 1
ATOM 651 N N . PHE A 1 84 ? 4.986 -13.397 -19.115 1.00 55.62 84 PHE A N 1
ATOM 652 C CA . PHE A 1 84 ? 3.616 -12.984 -18.805 1.00 55.62 84 PHE A CA 1
ATOM 653 C C . PHE A 1 84 ? 3.217 -11.678 -19.513 1.00 55.62 84 PHE A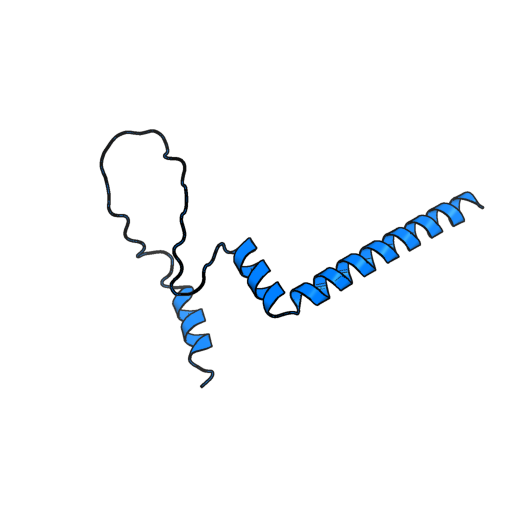 C 1
ATOM 655 O O . PHE A 1 84 ? 2.058 -11.512 -19.882 1.00 55.62 84 PHE A O 1
ATOM 662 N N . PHE A 1 85 ? 4.170 -10.770 -19.757 1.00 59.19 85 PHE A N 1
ATOM 663 C CA . PHE A 1 85 ? 3.911 -9.488 -20.423 1.00 59.19 85 PHE A CA 1
ATOM 664 C C . PHE A 1 85 ? 3.835 -9.604 -21.956 1.00 59.19 85 PHE A C 1
ATOM 666 O O . PHE A 1 85 ? 3.045 -8.907 -22.581 1.00 59.19 85 PHE A O 1
ATOM 673 N N . LYS A 1 86 ? 4.584 -10.525 -22.578 1.00 63.34 86 LYS A N 1
ATOM 674 C CA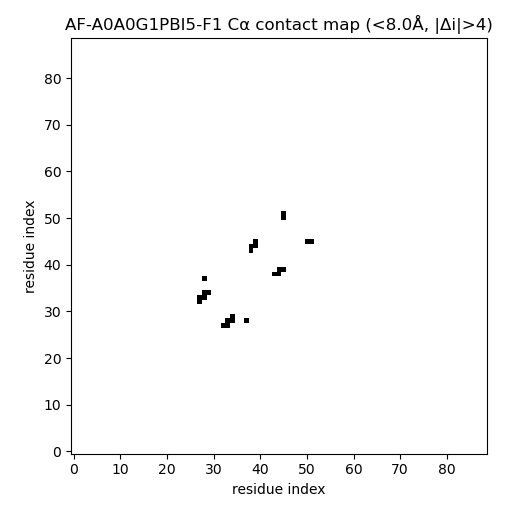 . LYS A 1 86 ? 4.607 -10.703 -24.046 1.00 63.34 86 LYS A CA 1
ATOM 675 C C . LYS A 1 86 ? 3.388 -11.448 -24.619 1.00 63.34 86 LYS A C 1
ATOM 677 O O . LYS A 1 86 ? 3.178 -11.446 -25.823 1.00 63.34 86 LYS A O 1
ATOM 682 N N . LYS A 1 87 ? 2.589 -12.113 -23.781 1.00 53.34 87 LYS A N 1
ATOM 683 C CA . LYS A 1 87 ? 1.472 -12.976 -24.217 1.00 53.34 87 LYS A CA 1
ATOM 684 C C . LYS A 1 87 ? 0.124 -12.244 -24.328 1.00 53.34 87 LYS A C 1
ATOM 686 O O . LYS A 1 87 ? -0.915 -12.898 -24.386 1.00 53.34 87 LYS A O 1
ATOM 691 N N . ARG A 1 88 ? 0.142 -10.907 -24.279 1.00 52.72 88 ARG A N 1
ATOM 692 C CA . ARG A 1 88 ? -1.040 -10.030 -24.314 1.00 52.72 88 ARG A CA 1
ATOM 693 C C . ARG A 1 88 ? -1.101 -9.108 -25.542 1.00 52.72 88 ARG A C 1
ATOM 695 O O . ARG A 1 88 ? -1.842 -8.131 -25.484 1.00 52.72 88 ARG A O 1
ATOM 702 N N . ASP A 1 89 ? -0.372 -9.464 -26.601 1.00 47.28 89 ASP A N 1
ATOM 703 C CA . ASP A 1 89 ? -0.598 -9.033 -27.990 1.00 47.28 89 ASP A CA 1
ATOM 704 C C . ASP A 1 89 ? -1.058 -10.240 -28.822 1.00 47.28 89 ASP A C 1
ATOM 706 O O . ASP A 1 89 ? -0.461 -11.333 -28.645 1.00 47.28 89 ASP A O 1
#

Solvent-accessible surface area (backbone atoms only — not comparable to full-atom values): 5817 Å² total; per-residue (Å²): 120,69,68,61,56,54,52,52,51,53,51,52,50,53,51,50,53,52,49,54,53,52,52,52,51,48,58,43,50,73,34,74,67,35,43,51,52,51,46,34,72,75,66,72,58,71,61,96,92,60,89,83,87,80,86,72,84,76,75,93,71,87,85,84,91,76,86,81,75,89,74,78,82,58,67,73,64,49,49,59,56,51,60,61,63,64,69,78,116

Mean predicted aligned error: 16.64 Å

Foldseek 3Di:
DVVVVVVVVVVVVVVVVVVVVVVVLVVLCPDPVNVVVVCCVPVVDDDPPDDDDDDDDDDDDDDDDDPDDPPPDCPPVVVVVVVVVVVPD

Radius of gyration: 24.12 Å; Cα contacts (8 Å, |Δi|>4): 12; chains: 1; bounding box: 67×25×61 Å

Organism: NCBI:txid1618649